Protein AF-A0A087TVY9-F1 (afdb_monomer_lite)

Sequence (92 aa):
MIFEFYDPQNKSCGQEYQILIHTWCEVLAKIFATSTKWKIICPSHILQTDNMSCGVLVCYYAYQRVQNESLNTPVNITEFRKLIYEHIISSN

Organism: Stegodyphus mimosarum (NCBI:txid407821)

Structure (mmCIF, N/CA/C/O backbone):
data_AF-A0A087TVY9-F1
#
_entry.id   AF-A0A087TVY9-F1
#
loop_
_atom_site.group_PDB
_atom_site.id
_atom_site.type_symbol
_atom_site.label_atom_id
_atom_site.label_alt_id
_ato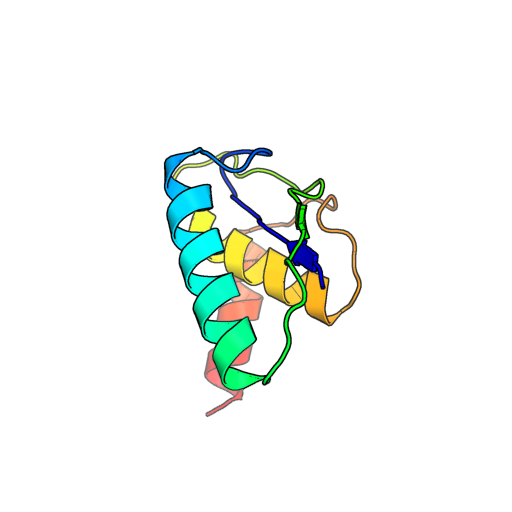m_site.label_comp_id
_atom_site.label_asym_id
_atom_site.label_entity_id
_atom_site.label_seq_id
_atom_site.pdbx_PDB_ins_code
_atom_site.Cartn_x
_atom_site.Cartn_y
_atom_site.Cartn_z
_atom_site.occupancy
_atom_site.B_iso_or_equiv
_atom_site.auth_seq_id
_atom_site.auth_comp_id
_atom_site.auth_asym_id
_atom_site.auth_atom_id
_atom_site.pdbx_PDB_model_num
ATOM 1 N N . MET A 1 1 ? -10.930 -2.110 15.995 1.00 82.50 1 MET A N 1
ATOM 2 C CA . MET A 1 1 ? -10.698 -1.668 14.602 1.00 82.50 1 MET A CA 1
ATOM 3 C C . MET A 1 1 ? -9.210 -1.760 14.299 1.00 82.50 1 MET A C 1
ATOM 5 O O . MET A 1 1 ? -8.413 -1.651 15.230 1.00 82.50 1 MET A O 1
ATOM 9 N N . ILE A 1 2 ? -8.849 -2.037 13.049 1.00 88.69 2 ILE A N 1
ATOM 10 C CA . ILE A 1 2 ? -7.458 -2.202 12.608 1.00 88.69 2 ILE A CA 1
ATOM 11 C C . ILE A 1 2 ? -7.112 -1.031 11.690 1.00 88.69 2 ILE A C 1
ATOM 13 O O . ILE A 1 2 ? -7.910 -0.686 10.825 1.00 88.69 2 ILE A O 1
ATOM 17 N N . PHE A 1 3 ? -5.940 -0.435 11.896 1.00 90.69 3 PHE A N 1
ATOM 18 C CA . PHE A 1 3 ? -5.334 0.511 10.966 1.00 90.69 3 PHE A CA 1
ATOM 19 C C . PHE A 1 3 ? -4.158 -0.194 10.288 1.00 90.69 3 PHE A C 1
ATOM 21 O O . PHE A 1 3 ? -3.166 -0.517 10.943 1.00 90.69 3 PHE A O 1
ATOM 28 N N . GLU A 1 4 ? -4.286 -0.483 8.999 1.00 93.12 4 GLU A N 1
ATOM 29 C CA . GLU A 1 4 ? -3.218 -1.095 8.210 1.00 93.12 4 GLU A CA 1
ATOM 30 C C . GLU A 1 4 ? -2.325 0.014 7.642 1.00 93.12 4 GLU A C 1
ATOM 32 O O . GLU A 1 4 ? -2.805 0.918 6.961 1.00 93.12 4 GLU A O 1
ATOM 37 N N . PHE A 1 5 ? -1.031 -0.038 7.952 1.00 94.00 5 PHE A N 1
ATOM 38 C CA . PHE A 1 5 ? -0.030 0.881 7.422 1.00 94.00 5 PHE A CA 1
ATOM 39 C C . PHE A 1 5 ? 0.830 0.172 6.375 1.00 94.00 5 PHE A C 1
ATOM 41 O O . PHE A 1 5 ? 1.388 -0.897 6.641 1.00 94.00 5 PHE A O 1
ATOM 48 N N . TYR A 1 6 ? 0.948 0.793 5.204 1.00 94.94 6 TYR A N 1
ATOM 49 C CA . TYR A 1 6 ? 1.738 0.307 4.079 1.00 94.94 6 TYR A CA 1
ATOM 50 C C . TYR A 1 6 ? 2.706 1.401 3.635 1.00 94.94 6 TYR A C 1
ATOM 52 O O . TYR A 1 6 ? 2.270 2.497 3.284 1.00 94.94 6 TYR A O 1
ATOM 60 N N . ASP A 1 7 ? 4.001 1.094 3.630 1.00 94.69 7 ASP A N 1
ATOM 61 C CA . ASP A 1 7 ? 5.054 1.992 3.159 1.00 94.69 7 ASP A CA 1
ATOM 62 C C . ASP A 1 7 ? 5.853 1.271 2.066 1.00 94.69 7 ASP A C 1
ATOM 64 O O . ASP A 1 7 ? 6.525 0.283 2.353 1.00 94.69 7 ASP A O 1
ATOM 68 N N . PRO A 1 8 ? 5.845 1.762 0.814 1.00 95.69 8 PRO A N 1
ATOM 69 C CA . PRO A 1 8 ? 6.647 1.178 -0.253 1.00 95.69 8 PRO A CA 1
ATOM 70 C C . PRO A 1 8 ? 8.129 0.989 0.092 1.00 95.69 8 PRO A C 1
ATOM 72 O O . PRO A 1 8 ? 8.771 0.142 -0.518 1.00 95.69 8 PRO A O 1
ATOM 75 N N . GLN A 1 9 ? 8.689 1.743 1.037 1.00 94.44 9 GLN A N 1
ATOM 76 C CA . GLN A 1 9 ? 10.106 1.680 1.397 1.00 94.44 9 GLN A CA 1
ATOM 77 C C . GLN A 1 9 ? 10.402 0.786 2.600 1.00 94.44 9 GLN A C 1
ATOM 79 O O . GLN A 1 9 ? 11.515 0.272 2.704 1.00 94.44 9 GLN A O 1
ATOM 84 N N . ASN A 1 10 ? 9.435 0.568 3.495 1.00 93.31 10 ASN A N 1
ATOM 85 C CA . ASN A 1 10 ? 9.670 -0.110 4.766 1.00 93.31 10 ASN A CA 1
ATOM 86 C C . ASN A 1 10 ? 8.512 -1.030 5.156 1.00 93.31 10 ASN A C 1
ATOM 88 O O . ASN A 1 10 ? 7.339 -0.700 5.040 1.00 93.31 10 ASN A O 1
ATOM 92 N N . LYS A 1 11 ? 8.840 -2.175 5.764 1.00 91.75 11 LYS A N 1
ATOM 93 C CA . LYS A 1 11 ? 7.831 -3.094 6.331 1.00 91.75 11 LYS A CA 1
ATOM 94 C C . LYS A 1 11 ? 7.370 -2.706 7.741 1.00 91.75 11 LYS A C 1
ATOM 96 O O . LYS A 1 11 ? 6.610 -3.442 8.364 1.00 91.75 11 LYS A O 1
ATOM 101 N N . SER A 1 12 ? 7.852 -1.583 8.261 1.00 90.12 12 SER A N 1
ATOM 102 C CA . SER A 1 12 ? 7.594 -1.108 9.618 1.00 90.12 12 SER A CA 1
ATOM 103 C C . SER A 1 12 ? 7.099 0.331 9.607 1.00 90.12 12 SER A C 1
ATOM 105 O O . SER A 1 12 ? 7.590 1.151 8.840 1.00 90.12 12 SER A O 1
ATOM 107 N N . CYS A 1 13 ? 6.189 0.651 10.522 1.00 87.00 13 CYS A N 1
ATOM 108 C CA . CYS A 1 13 ? 5.732 2.014 10.757 1.00 87.00 13 CYS A CA 1
ATOM 109 C C . CYS A 1 13 ? 6.731 2.757 11.657 1.00 87.00 13 CYS A C 1
ATOM 111 O O . CYS A 1 13 ? 6.841 2.446 12.849 1.00 87.00 13 CYS A O 1
ATOM 113 N N . GLY A 1 14 ? 7.459 3.718 11.080 1.00 85.88 14 GLY A N 1
ATOM 114 C CA . GLY A 1 14 ? 8.343 4.637 11.811 1.00 85.88 14 GLY A CA 1
ATOM 115 C C . GLY A 1 14 ? 7.603 5.425 12.899 1.00 85.88 14 GLY A C 1
ATOM 116 O O . GLY A 1 14 ? 6.389 5.628 12.815 1.00 85.88 14 GLY A O 1
ATOM 117 N N . GLN A 1 15 ? 8.317 5.853 13.944 1.00 84.69 15 GLN A N 1
ATOM 118 C CA . GLN A 1 15 ? 7.722 6.556 15.094 1.00 84.69 15 GLN A CA 1
ATOM 119 C C . GLN A 1 15 ? 6.989 7.839 14.681 1.00 84.69 15 GLN A C 1
ATOM 121 O O . GLN A 1 15 ? 5.919 8.143 15.207 1.00 84.69 15 GLN A O 1
ATOM 126 N N . GLU A 1 16 ? 7.537 8.561 13.711 1.00 85.06 16 GLU A N 1
ATOM 127 C CA . GLU A 1 16 ? 6.967 9.774 13.138 1.00 85.06 16 GLU A CA 1
ATOM 128 C C . GLU A 1 16 ? 5.579 9.530 12.525 1.00 85.06 16 GLU A C 1
ATOM 130 O O . GLU A 1 16 ? 4.663 10.333 12.717 1.00 85.06 16 GLU A O 1
ATOM 135 N N . TYR A 1 17 ? 5.379 8.382 11.872 1.00 87.75 17 TYR A N 1
ATOM 136 C CA . TYR A 1 17 ? 4.089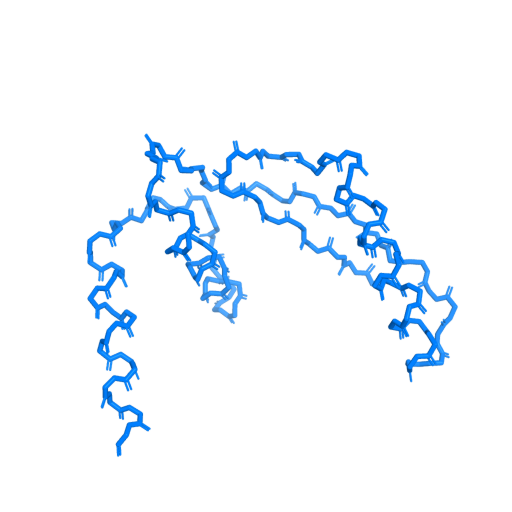 8.002 11.299 1.00 87.75 17 TYR A CA 1
ATOM 137 C C . TYR A 1 17 ? 3.106 7.541 12.375 1.00 87.75 17 TYR A C 1
ATOM 139 O O . TYR A 1 17 ? 1.912 7.817 12.269 1.00 87.75 17 TYR A O 1
ATOM 147 N N . GLN A 1 18 ? 3.585 6.886 13.438 1.00 86.38 18 GLN A N 1
ATOM 148 C CA . GLN A 1 18 ? 2.725 6.434 14.536 1.00 86.38 18 GLN A CA 1
ATOM 149 C C . GLN A 1 18 ? 1.998 7.604 15.202 1.00 86.38 18 GLN A C 1
ATOM 151 O O . GLN A 1 18 ? 0.804 7.487 15.473 1.00 86.38 18 GLN A O 1
ATOM 156 N N . ILE A 1 19 ? 2.673 8.741 15.407 1.00 88.94 19 ILE A N 1
ATOM 157 C CA . ILE A 1 19 ? 2.050 9.948 15.976 1.00 88.94 19 ILE A CA 1
ATOM 158 C C . ILE A 1 19 ? 0.873 10.401 15.103 1.00 88.94 19 ILE A C 1
ATOM 160 O O . ILE A 1 19 ? -0.240 10.561 15.605 1.00 88.94 19 ILE A O 1
ATOM 164 N N . LEU A 1 20 ? 1.094 10.538 13.791 1.00 90.88 20 LEU A N 1
ATOM 165 C CA . LEU A 1 20 ? 0.054 10.952 12.847 1.00 90.88 20 LEU A CA 1
ATOM 166 C C . LEU A 1 20 ? -1.127 9.968 12.826 1.00 90.88 20 LEU A C 1
ATOM 168 O O . LEU A 1 20 ? -2.286 10.388 12.881 1.00 90.88 20 LEU A O 1
ATOM 172 N N . ILE A 1 21 ? -0.845 8.663 12.785 1.00 91.06 21 ILE A N 1
ATOM 173 C CA . ILE A 1 21 ? -1.876 7.618 12.773 1.00 91.06 21 ILE A CA 1
ATOM 174 C C . ILE A 1 21 ? -2.682 7.642 14.076 1.00 91.06 21 ILE A C 1
ATOM 176 O O . ILE A 1 21 ? -3.906 7.511 14.035 1.00 91.06 21 ILE A O 1
ATOM 180 N N . HIS A 1 22 ? -2.037 7.851 15.227 1.00 89.56 22 HIS A N 1
ATOM 181 C CA . HIS A 1 22 ? -2.735 7.994 16.503 1.00 89.56 22 HIS A CA 1
ATOM 182 C C . HIS A 1 22 ? -3.685 9.195 16.493 1.00 89.56 22 HIS A C 1
ATOM 184 O O . HIS A 1 22 ? -4.851 9.031 16.856 1.00 89.56 22 HIS A O 1
ATOM 190 N N . THR A 1 23 ? -3.245 10.352 15.991 1.00 90.75 23 THR A N 1
ATOM 191 C CA . THR A 1 23 ? -4.119 11.526 15.831 1.00 90.75 23 THR A CA 1
ATOM 192 C C . THR A 1 23 ? -5.316 11.224 14.926 1.00 90.75 23 THR A C 1
ATOM 194 O O . THR A 1 23 ? -6.449 11.566 15.265 1.00 90.75 23 THR A O 1
ATOM 197 N N . TRP A 1 24 ? -5.108 10.530 13.804 1.00 90.94 24 TRP A N 1
ATOM 198 C CA . TRP A 1 24 ? -6.210 10.106 12.933 1.00 90.94 24 TRP A CA 1
ATOM 199 C C . TRP A 1 24 ? -7.183 9.170 13.652 1.00 90.94 24 TRP A C 1
ATOM 201 O O . TRP A 1 24 ? -8.395 9.365 13.576 1.00 90.94 24 TRP A O 1
ATOM 211 N N . CYS A 1 25 ? -6.674 8.193 14.401 1.00 89.81 25 CYS A N 1
ATOM 212 C CA . CYS A 1 25 ? -7.504 7.261 15.161 1.00 89.81 25 CYS A CA 1
ATOM 213 C C . CYS A 1 25 ? -8.348 7.975 16.229 1.00 89.81 25 CYS A C 1
ATOM 215 O O . CYS A 1 25 ? -9.508 7.611 16.424 1.00 89.81 25 CYS A O 1
ATOM 217 N N . GLU A 1 26 ? -7.808 9.001 16.891 1.00 89.50 26 GLU A N 1
ATOM 218 C CA . GLU A 1 26 ? -8.549 9.831 17.851 1.00 89.50 26 GLU A CA 1
ATOM 219 C C . GLU A 1 26 ? -9.661 10.648 17.185 1.00 89.50 26 GLU A C 1
ATOM 221 O O . GLU A 1 26 ? -10.774 10.727 17.711 1.00 89.50 26 GLU A O 1
ATOM 226 N N . VAL A 1 27 ? -9.387 11.238 16.018 1.00 91.50 27 VAL A N 1
ATOM 227 C CA . VAL A 1 27 ? -10.398 11.968 15.239 1.00 91.50 27 VAL A CA 1
ATOM 228 C C . VAL A 1 27 ? -11.518 11.025 14.798 1.00 91.50 27 VAL A C 1
ATOM 230 O O . VAL A 1 27 ? -12.692 11.326 15.015 1.00 91.50 27 VAL A O 1
ATOM 233 N N . LEU A 1 28 ? -11.177 9.854 14.256 1.00 89.69 28 LEU A N 1
ATOM 234 C CA . LEU A 1 28 ? -12.158 8.848 13.840 1.00 89.69 28 LEU A CA 1
ATOM 235 C C . LEU A 1 28 ? -12.977 8.333 15.030 1.00 89.69 28 LEU A C 1
ATOM 237 O O . LEU A 1 28 ? -14.191 8.183 14.918 1.00 89.69 28 LEU A O 1
ATOM 241 N N . ALA A 1 29 ? -12.348 8.113 16.188 1.00 89.44 29 ALA A N 1
ATOM 242 C CA . ALA A 1 29 ? -13.046 7.709 17.407 1.00 89.44 29 ALA A CA 1
ATOM 243 C C . ALA A 1 29 ? -14.122 8.728 17.822 1.00 89.44 29 ALA A C 1
ATOM 245 O O . ALA A 1 29 ? -15.233 8.327 18.174 1.00 89.44 29 ALA A O 1
ATOM 246 N N . LYS A 1 30 ? -13.830 10.033 17.707 1.00 90.25 30 LYS A N 1
ATOM 247 C CA . LYS A 1 30 ? -14.804 11.109 17.958 1.00 90.25 30 LYS A CA 1
ATOM 248 C C . LYS A 1 30 ? -15.937 11.115 16.931 1.00 90.25 30 LYS A C 1
ATOM 250 O O . LYS A 1 30 ? -17.095 11.175 17.329 1.00 90.25 30 LYS A O 1
ATOM 255 N N . ILE A 1 31 ? -15.617 11.023 15.637 1.00 91.25 31 ILE A N 1
ATOM 256 C CA . ILE A 1 31 ? -16.610 11.045 14.544 1.00 91.25 31 ILE A CA 1
ATOM 257 C C . ILE A 1 31 ? -17.588 9.874 14.662 1.00 91.25 31 ILE A C 1
ATOM 259 O O . ILE A 1 31 ? -18.794 10.052 14.520 1.00 91.25 31 ILE A O 1
ATOM 263 N N . PHE A 1 32 ? -17.075 8.681 14.955 1.00 90.12 32 PHE A N 1
ATOM 264 C CA . PHE A 1 32 ? -17.886 7.469 15.052 1.00 90.12 32 PHE A CA 1
ATOM 265 C C . PHE A 1 32 ? -18.470 7.230 16.454 1.00 90.12 32 PHE A C 1
ATOM 267 O O . PHE A 1 32 ? -19.085 6.189 16.674 1.00 90.12 32 PHE A O 1
ATOM 274 N N . ALA A 1 33 ? -18.277 8.154 17.405 1.00 89.19 33 ALA A N 1
ATOM 275 C CA . ALA A 1 33 ? -18.707 8.019 18.800 1.00 89.19 33 ALA A CA 1
ATOM 276 C C . ALA A 1 33 ? -18.277 6.683 19.452 1.00 89.19 33 ALA A C 1
ATOM 278 O O . ALA A 1 33 ? -19.034 6.061 20.199 1.00 89.19 33 ALA A O 1
ATOM 279 N N . THR A 1 34 ? -17.048 6.228 19.175 1.00 84.88 34 THR A N 1
ATOM 280 C CA . THR A 1 34 ? -16.497 4.973 19.721 1.00 84.88 34 THR A CA 1
ATOM 281 C C . THR A 1 34 ? -15.342 5.257 20.672 1.00 84.88 34 THR A C 1
ATOM 283 O O . THR A 1 34 ? -14.527 6.140 20.425 1.00 84.88 34 THR A O 1
ATOM 286 N N . SER A 1 35 ? -15.191 4.430 21.705 1.00 76.94 35 SER A N 1
ATOM 287 C CA . SER A 1 35 ? -14.008 4.407 22.579 1.00 76.94 35 SER A CA 1
ATOM 288 C C . SER A 1 35 ? -12.940 3.398 22.126 1.00 76.94 35 SER A C 1
ATOM 290 O O . SER A 1 35 ? -11.977 3.132 22.850 1.00 76.94 35 SER A O 1
ATOM 292 N N . THR A 1 36 ? -13.105 2.795 20.942 1.00 75.44 36 THR A N 1
ATOM 293 C CA . THR A 1 36 ? -12.252 1.689 20.497 1.00 75.44 36 THR A CA 1
ATOM 294 C C . THR A 1 36 ? -10.868 2.199 20.126 1.00 75.44 36 THR A C 1
ATOM 296 O O . THR A 1 36 ? -10.706 2.965 19.176 1.00 75.44 36 THR A O 1
ATOM 299 N N . LYS A 1 37 ? -9.843 1.698 20.821 1.00 79.69 37 LYS A N 1
ATOM 300 C CA . LYS A 1 37 ? -8.451 1.891 20.412 1.00 79.69 37 LYS A CA 1
ATOM 301 C C . LYS A 1 37 ? -8.202 1.118 19.119 1.00 79.69 37 LYS A C 1
ATOM 303 O O . LYS A 1 37 ? -8.450 -0.088 19.039 1.00 79.69 37 LYS A O 1
ATOM 308 N N . TRP A 1 38 ? -7.738 1.819 18.097 1.00 85.19 38 TRP A N 1
ATOM 309 C CA . TRP A 1 38 ? -7.343 1.202 16.841 1.00 85.19 38 TRP A CA 1
ATOM 310 C C . TRP A 1 38 ? -6.006 0.491 17.028 1.00 85.19 38 TRP A C 1
ATOM 312 O O . TRP A 1 38 ? -5.079 1.037 17.626 1.00 85.19 38 TRP A O 1
ATOM 322 N N . LYS A 1 39 ? -5.908 -0.741 16.527 1.00 87.81 39 LYS A N 1
ATOM 323 C CA . LYS A 1 39 ? -4.642 -1.471 16.480 1.00 87.81 39 LYS A CA 1
ATOM 324 C C . LYS A 1 39 ? -3.945 -1.132 15.169 1.00 87.81 39 LYS A C 1
ATOM 326 O O . LYS A 1 39 ? -4.455 -1.489 14.110 1.00 87.81 39 LYS A O 1
ATOM 331 N N . ILE A 1 40 ? -2.794 -0.477 15.251 1.00 89.31 40 ILE A N 1
ATOM 332 C CA . ILE A 1 40 ? -1.940 -0.217 14.090 1.00 89.31 40 ILE A CA 1
ATOM 333 C C . ILE A 1 40 ? -1.170 -1.500 13.777 1.00 89.31 40 ILE A C 1
ATOM 335 O O . ILE A 1 40 ? -0.549 -2.085 14.668 1.00 89.31 40 ILE A O 1
ATOM 339 N N . ILE A 1 41 ? -1.232 -1.958 12.531 1.00 92.31 41 ILE A N 1
ATOM 340 C CA . ILE A 1 41 ? -0.458 -3.102 12.044 1.00 92.31 41 ILE A CA 1
ATOM 341 C C . ILE A 1 41 ? 0.271 -2.727 10.756 1.00 92.31 41 ILE A C 1
ATOM 343 O O . ILE A 1 41 ? -0.183 -1.861 10.015 1.00 92.31 41 ILE A O 1
ATOM 347 N N . CYS A 1 42 ? 1.388 -3.400 10.489 1.00 93.69 42 CYS A N 1
ATOM 348 C CA . CYS A 1 42 ? 2.166 -3.258 9.256 1.00 93.69 42 CYS A CA 1
ATOM 349 C C . CYS A 1 42 ? 2.168 -4.617 8.543 1.00 93.69 42 CYS A C 1
ATOM 351 O O . CYS A 1 42 ? 3.027 -5.453 8.836 1.00 93.69 42 CYS A O 1
ATOM 353 N N . PRO A 1 43 ? 1.161 -4.921 7.707 1.00 93.75 43 PRO A N 1
ATOM 354 C CA . PRO A 1 43 ? 1.081 -6.220 7.048 1.00 93.75 43 PRO A CA 1
ATOM 355 C C . PRO A 1 43 ? 2.222 -6.408 6.041 1.00 93.75 43 PRO A C 1
ATOM 357 O O . PRO A 1 43 ? 2.791 -5.439 5.542 1.00 93.75 43 PRO A O 1
ATOM 360 N N . SER A 1 44 ? 2.542 -7.658 5.695 1.00 94.69 44 SER A N 1
ATOM 361 C CA . SER A 1 44 ? 3.551 -7.930 4.663 1.00 94.69 44 SER A CA 1
ATOM 362 C C . SER A 1 44 ? 3.066 -7.485 3.286 1.00 94.69 44 SER A C 1
ATOM 364 O O . SER A 1 44 ? 1.953 -7.823 2.876 1.00 94.69 44 SER A O 1
ATOM 366 N N . HIS A 1 45 ? 3.936 -6.784 2.569 1.00 96.50 45 HIS A N 1
ATOM 367 C CA . HIS A 1 45 ? 3.718 -6.295 1.217 1.00 96.50 45 HIS A CA 1
ATOM 368 C C . HIS A 1 45 ? 5.047 -6.249 0.446 1.00 96.50 45 HIS A C 1
ATOM 370 O O . HIS A 1 45 ? 6.132 -6.349 1.041 1.00 96.50 45 HIS A O 1
ATOM 376 N N . ILE A 1 46 ? 4.960 -6.141 -0.882 1.00 96.62 46 ILE A N 1
ATOM 377 C CA . ILE A 1 46 ? 6.119 -5.866 -1.737 1.00 96.62 46 ILE A CA 1
ATOM 378 C C . ILE A 1 46 ? 6.720 -4.500 -1.393 1.00 96.62 46 ILE A C 1
ATOM 380 O O . ILE A 1 46 ? 6.011 -3.603 -0.958 1.00 96.62 46 ILE A O 1
ATOM 384 N N . LEU A 1 47 ? 8.028 -4.348 -1.583 1.00 96.75 47 LEU A N 1
ATOM 385 C CA . LEU A 1 47 ? 8.718 -3.071 -1.420 1.00 96.75 47 LEU A CA 1
ATOM 386 C C . LEU A 1 47 ? 9.094 -2.513 -2.789 1.00 96.75 47 LEU A C 1
ATOM 388 O O . LEU A 1 47 ? 9.295 -3.263 -3.746 1.00 96.75 47 LEU A O 1
ATOM 392 N N . GLN A 1 48 ? 9.220 -1.196 -2.866 1.00 95.38 48 GLN A N 1
ATOM 393 C CA . GLN A 1 48 ? 9.790 -0.528 -4.018 1.00 95.38 48 GLN A CA 1
ATOM 394 C C . GLN A 1 48 ? 11.275 -0.861 -4.140 1.00 95.38 48 GLN A C 1
ATOM 396 O O . GLN A 1 48 ? 12.002 -0.936 -3.151 1.00 95.38 48 GLN A O 1
ATOM 401 N N . THR A 1 49 ? 11.729 -1.027 -5.375 1.00 94.69 49 THR A N 1
ATOM 402 C CA . THR A 1 49 ? 13.139 -1.280 -5.703 1.00 94.69 49 THR A CA 1
ATOM 403 C C . THR A 1 49 ? 13.792 -0.093 -6.411 1.00 94.69 49 THR A C 1
ATOM 405 O O . THR A 1 49 ? 14.953 -0.171 -6.797 1.00 94.69 49 THR A O 1
ATOM 408 N N . ASP A 1 50 ? 13.042 0.990 -6.618 1.00 93.50 50 ASP A N 1
ATOM 409 C CA . ASP A 1 50 ? 13.479 2.213 -7.284 1.00 93.50 50 ASP A CA 1
ATOM 410 C C . ASP A 1 50 ? 13.031 3.459 -6.493 1.00 93.50 50 ASP A C 1
ATOM 412 O O . ASP A 1 50 ? 12.356 3.353 -5.468 1.00 93.50 50 ASP A O 1
ATOM 416 N N . ASN A 1 51 ? 13.402 4.647 -6.981 1.00 93.56 51 ASN A N 1
ATOM 417 C CA . ASN A 1 51 ? 13.120 5.928 -6.321 1.00 93.56 51 ASN A CA 1
ATOM 418 C C . ASN A 1 51 ? 11.881 6.664 -6.872 1.00 93.56 51 ASN A C 1
ATOM 42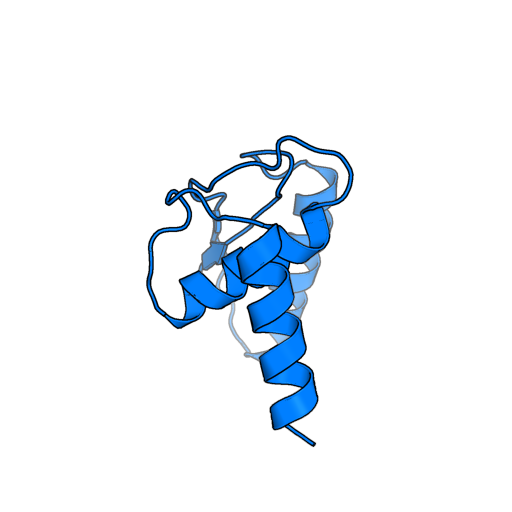0 O O . ASN A 1 51 ? 11.636 7.806 -6.491 1.00 93.56 51 ASN A O 1
ATOM 424 N N . MET A 1 52 ? 11.130 6.069 -7.804 1.00 94.94 52 MET A N 1
ATOM 425 C CA . MET A 1 52 ? 10.075 6.753 -8.575 1.00 94.94 52 MET A CA 1
ATOM 426 C C . MET A 1 52 ? 8.715 6.043 -8.535 1.00 94.94 52 MET A C 1
ATOM 428 O O . MET A 1 52 ? 7.726 6.562 -9.059 1.00 94.94 52 MET A O 1
ATOM 432 N N . SER A 1 53 ? 8.647 4.849 -7.953 1.00 96.56 53 SER A N 1
ATOM 433 C CA . SER A 1 53 ? 7.464 3.990 -8.007 1.00 96.56 53 SER A CA 1
ATOM 434 C C . SER A 1 53 ? 6.619 4.008 -6.733 1.00 96.56 53 SER A C 1
ATOM 436 O O . SER A 1 53 ? 5.578 3.355 -6.713 1.00 96.56 53 SER A O 1
ATOM 438 N N . CYS A 1 54 ? 6.984 4.791 -5.708 1.00 95.38 54 CYS A N 1
ATOM 439 C CA . CYS A 1 54 ? 6.235 4.878 -4.446 1.00 95.38 54 CYS A CA 1
ATOM 440 C C . CYS A 1 54 ? 4.747 5.185 -4.663 1.00 95.38 54 CYS A C 1
ATOM 442 O O . CYS A 1 54 ? 3.894 4.463 -4.157 1.00 95.38 54 CYS A O 1
ATOM 444 N N . GLY A 1 55 ? 4.426 6.205 -5.467 1.00 96.19 55 GLY A N 1
ATOM 445 C CA . GLY A 1 55 ? 3.041 6.593 -5.745 1.00 96.19 55 GLY A CA 1
ATOM 446 C C . GLY A 1 55 ? 2.252 5.498 -6.467 1.00 96.19 55 GLY A C 1
ATOM 447 O O . GLY A 1 55 ? 1.105 5.233 -6.122 1.00 96.19 55 GLY A O 1
ATOM 448 N N . VAL A 1 56 ? 2.890 4.799 -7.412 1.00 97.25 56 VAL A N 1
ATOM 449 C CA . VAL A 1 56 ? 2.270 3.675 -8.135 1.00 97.25 56 VAL A CA 1
ATOM 450 C C . VAL A 1 56 ? 1.984 2.518 -7.183 1.00 97.25 56 VAL A C 1
ATOM 452 O O . VAL A 1 56 ? 0.913 1.919 -7.244 1.00 97.25 56 VAL A O 1
ATOM 455 N N . LEU A 1 57 ? 2.920 2.222 -6.280 1.00 97.81 57 LEU A N 1
ATOM 456 C CA . LEU A 1 57 ? 2.771 1.156 -5.297 1.00 97.81 57 LEU A CA 1
ATOM 457 C C . LEU A 1 57 ? 1.703 1.470 -4.249 1.00 97.81 57 LEU A C 1
ATOM 459 O O . LEU A 1 57 ? 0.940 0.577 -3.903 1.00 97.81 57 LEU A O 1
ATOM 463 N N . VAL A 1 58 ? 1.564 2.725 -3.811 1.00 97.06 58 VAL A N 1
ATOM 464 C CA . VAL A 1 58 ? 0.444 3.136 -2.944 1.00 97.06 58 VAL A CA 1
ATOM 465 C C . VAL A 1 58 ? -0.902 2.871 -3.629 1.00 97.06 58 VAL A C 1
ATOM 467 O O . VAL A 1 58 ? -1.795 2.284 -3.014 1.00 97.06 58 VAL A O 1
ATOM 470 N N . CYS A 1 59 ? -1.041 3.226 -4.913 1.00 97.31 59 CYS A N 1
ATOM 471 C CA . CYS A 1 59 ? -2.240 2.899 -5.691 1.00 97.31 59 CYS A CA 1
ATOM 472 C C . CYS A 1 59 ? -2.450 1.383 -5.815 1.00 97.31 59 CYS A C 1
ATOM 474 O O . CYS A 1 59 ? -3.572 0.909 -5.652 1.00 97.31 59 CYS A O 1
ATOM 476 N N . TYR A 1 60 ? -1.383 0.620 -6.062 1.00 97.75 60 TYR A N 1
ATOM 477 C CA . TYR A 1 60 ? -1.438 -0.840 -6.138 1.00 97.75 60 TYR A CA 1
ATOM 478 C C . TYR A 1 60 ? -1.906 -1.467 -4.821 1.00 97.75 60 TYR A C 1
ATOM 480 O O . TYR A 1 60 ? -2.761 -2.351 -4.839 1.00 97.75 60 TYR A O 1
ATOM 488 N N . TYR A 1 61 ? -1.418 -0.982 -3.676 1.00 97.62 61 TYR A N 1
ATOM 489 C CA . TYR A 1 61 ? -1.837 -1.500 -2.375 1.00 97.62 61 TYR A CA 1
ATOM 490 C C . TYR A 1 61 ? -3.320 -1.266 -2.121 1.00 97.62 61 TYR A C 1
ATOM 492 O O . TYR A 1 61 ? -4.025 -2.185 -1.707 1.00 97.62 61 TYR A O 1
ATOM 500 N N . ALA A 1 62 ? -3.807 -0.060 -2.418 1.00 96.38 62 ALA A N 1
ATOM 501 C CA . ALA A 1 62 ? -5.225 0.251 -2.311 1.00 96.38 62 ALA A CA 1
ATOM 502 C C . ALA A 1 62 ? -6.066 -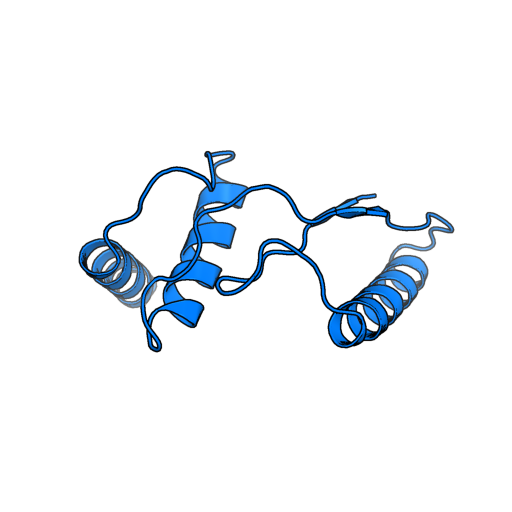0.630 -3.251 1.00 96.38 62 ALA A C 1
ATOM 504 O O . ALA A 1 62 ? -7.057 -1.215 -2.812 1.00 96.38 62 ALA A O 1
ATOM 505 N N . TYR A 1 63 ? -5.639 -0.778 -4.510 1.00 96.00 63 TYR A N 1
ATOM 506 C CA . TYR A 1 63 ? -6.318 -1.601 -5.511 1.00 96.00 63 TYR A CA 1
ATOM 507 C C . TYR A 1 63 ? -6.456 -3.057 -5.048 1.00 96.00 63 TYR A C 1
ATOM 509 O O . TYR A 1 63 ? -7.571 -3.565 -4.938 1.00 96.00 63 TYR A O 1
ATOM 517 N N . GLN A 1 64 ? -5.347 -3.698 -4.670 1.00 96.31 64 GLN A N 1
ATOM 518 C CA . GLN A 1 64 ? -5.370 -5.080 -4.189 1.00 96.31 64 GLN A CA 1
ATOM 519 C C . GLN A 1 64 ? -6.167 -5.234 -2.898 1.00 96.31 64 GLN A C 1
ATOM 521 O O . GLN A 1 64 ? -6.869 -6.231 -2.723 1.00 96.31 64 GLN A O 1
ATOM 526 N N . ARG A 1 65 ? -6.124 -4.243 -1.997 1.00 94.94 65 ARG A N 1
ATOM 527 C CA . ARG A 1 65 ? -6.869 -4.328 -0.740 1.00 94.94 65 ARG A CA 1
ATOM 528 C C . ARG A 1 65 ? -8.378 -4.322 -0.957 1.00 94.94 65 ARG A C 1
ATOM 530 O O . ARG A 1 65 ? -9.069 -5.083 -0.282 1.00 94.94 65 ARG A O 1
ATOM 537 N N . VAL A 1 66 ? -8.866 -3.515 -1.898 1.00 94.81 66 VAL A N 1
ATOM 538 C CA . VAL A 1 66 ? -10.287 -3.476 -2.284 1.00 94.81 66 VAL A CA 1
ATOM 539 C C . VAL A 1 66 ? -10.724 -4.795 -2.925 1.00 94.81 66 VAL A C 1
ATOM 541 O O . VAL A 1 66 ? -11.828 -5.261 -2.652 1.00 94.81 66 VAL A O 1
ATOM 544 N N . GLN A 1 67 ? -9.847 -5.434 -3.704 1.00 95.12 67 GLN A N 1
ATOM 545 C CA . GLN A 1 67 ? -10.109 -6.739 -4.327 1.00 95.12 67 GLN A CA 1
ATOM 546 C C . GLN A 1 67 ? -9.897 -7.939 -3.380 1.00 95.12 67 GLN A C 1
ATOM 548 O O . GLN A 1 67 ? -10.162 -9.076 -3.757 1.00 95.12 67 GLN A O 1
ATOM 553 N N . ASN A 1 68 ? -9.448 -7.711 -2.139 1.00 94.94 68 ASN A N 1
ATOM 554 C CA . ASN A 1 68 ? -9.006 -8.755 -1.203 1.00 94.94 68 ASN A CA 1
ATOM 555 C C . ASN A 1 68 ? -7.891 -9.663 -1.763 1.00 94.94 68 ASN A C 1
ATOM 557 O O . ASN A 1 68 ? -7.826 -10.853 -1.448 1.00 94.94 68 ASN A O 1
ATOM 561 N N . GLU A 1 69 ? -6.989 -9.094 -2.560 1.00 95.81 69 GLU A N 1
ATOM 562 C CA . GLU A 1 69 ? -5.837 -9.788 -3.132 1.00 95.81 69 GLU A CA 1
ATOM 563 C C . GLU A 1 69 ? -4.556 -9.632 -2.295 1.00 95.81 69 GLU A C 1
ATOM 565 O O . GLU A 1 69 ? -4.433 -8.784 -1.406 1.00 95.81 69 GLU A O 1
ATOM 570 N N . SER A 1 70 ? -3.564 -10.481 -2.585 1.00 95.62 70 SER A N 1
ATOM 571 C CA . SER A 1 70 ? -2.264 -10.457 -1.912 1.00 95.62 70 SER A CA 1
ATOM 572 C C . SER A 1 70 ? -1.433 -9.241 -2.318 1.00 95.62 70 SER A C 1
ATOM 574 O O . SER A 1 70 ? -1.156 -9.009 -3.493 1.00 95.62 70 SER A O 1
ATOM 576 N N . LEU A 1 71 ? -0.901 -8.546 -1.314 1.00 96.12 71 LEU A N 1
ATOM 577 C CA . LEU A 1 71 ? 0.064 -7.456 -1.482 1.00 96.12 71 LEU A CA 1
ATOM 578 C C . LEU A 1 71 ? 1.509 -7.933 -1.667 1.00 96.12 71 LEU A C 1
ATOM 580 O O . LEU A 1 71 ? 2.411 -7.109 -1.789 1.00 96.12 71 LEU A O 1
ATOM 584 N N . ASN A 1 72 ? 1.751 -9.247 -1.657 1.00 96.19 72 ASN A N 1
ATOM 585 C CA . ASN A 1 72 ? 3.085 -9.841 -1.814 1.00 96.19 72 ASN A CA 1
ATOM 586 C C . ASN A 1 72 ? 3.349 -10.328 -3.246 1.00 96.19 72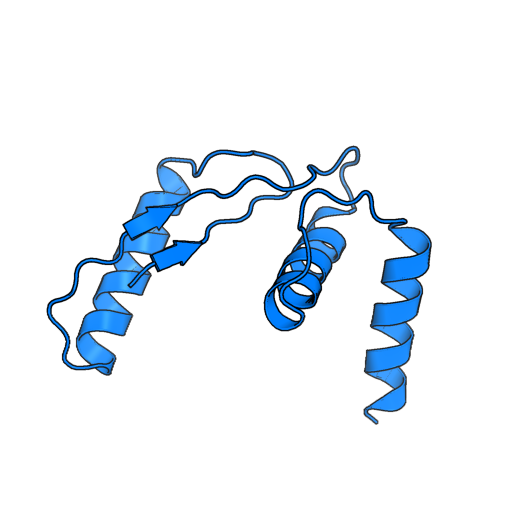 ASN A C 1
ATOM 588 O O . ASN A 1 72 ? 4.451 -10.785 -3.546 1.00 96.19 72 ASN A O 1
ATOM 592 N N . THR A 1 73 ? 2.353 -10.232 -4.128 1.00 92.69 73 THR A N 1
ATOM 593 C CA . THR A 1 73 ? 2.502 -10.564 -5.544 1.00 92.69 73 THR A CA 1
ATOM 594 C C . THR A 1 73 ? 3.314 -9.468 -6.240 1.00 92.69 73 THR A C 1
ATOM 596 O O . THR A 1 73 ? 2.936 -8.297 -6.131 1.00 92.69 73 THR A O 1
ATOM 599 N N . PRO A 1 74 ? 4.411 -9.806 -6.949 1.00 91.50 74 PRO A N 1
ATOM 600 C CA . PRO A 1 74 ? 5.157 -8.840 -7.747 1.00 91.50 74 PRO A CA 1
ATOM 601 C C . PRO A 1 74 ? 4.257 -8.164 -8.780 1.00 91.50 74 PRO A C 1
ATOM 603 O O . PRO A 1 74 ? 3.478 -8.826 -9.463 1.00 91.50 74 PRO A O 1
ATOM 606 N N . VAL A 1 75 ? 4.398 -6.849 -8.919 1.00 94.62 75 VAL A N 1
ATOM 607 C CA . VAL A 1 75 ? 3.648 -6.052 -9.892 1.00 94.62 75 VAL A CA 1
ATOM 608 C C . VAL A 1 75 ? 4.585 -5.543 -10.979 1.00 94.62 75 VAL A C 1
ATOM 610 O O . VAL A 1 75 ? 5.686 -5.064 -10.704 1.00 94.62 75 VAL A O 1
ATOM 613 N N . ASN A 1 76 ? 4.141 -5.611 -12.233 1.00 96.25 76 ASN A N 1
ATOM 614 C CA . ASN A 1 76 ? 4.798 -4.879 -13.305 1.00 96.25 76 ASN A CA 1
ATOM 615 C C . ASN A 1 76 ? 4.363 -3.410 -13.230 1.00 96.25 76 ASN A C 1
ATOM 617 O O . ASN A 1 76 ? 3.261 -3.056 -13.645 1.00 96.25 76 ASN A O 1
ATOM 621 N N . ILE A 1 77 ? 5.242 -2.559 -12.701 1.00 96.25 77 ILE A N 1
ATOM 622 C CA . ILE A 1 77 ? 4.983 -1.127 -12.496 1.00 96.25 77 ILE A CA 1
ATOM 623 C C . ILE A 1 77 ? 4.559 -0.419 -13.790 1.00 96.25 77 ILE A C 1
ATOM 625 O O . ILE A 1 77 ? 3.699 0.460 -13.754 1.00 96.25 77 ILE A O 1
ATOM 629 N N . THR A 1 78 ? 5.135 -0.792 -14.935 1.00 96.69 78 THR A N 1
ATOM 630 C CA . THR A 1 78 ? 4.828 -0.150 -16.221 1.00 96.69 78 THR A CA 1
ATOM 631 C C . THR A 1 78 ? 3.415 -0.482 -16.680 1.00 96.69 78 THR A C 1
ATOM 633 O O . THR A 1 78 ? 2.671 0.421 -17.056 1.00 96.69 78 THR A O 1
ATOM 636 N N . GLU A 1 79 ? 3.021 -1.753 -16.604 1.00 97.69 79 GLU A N 1
ATOM 637 C CA . GLU A 1 79 ? 1.652 -2.161 -16.940 1.00 97.69 79 GLU A CA 1
ATOM 638 C C . GLU A 1 79 ? 0.640 -1.578 -15.952 1.00 97.69 79 GLU A C 1
ATOM 640 O O . GLU A 1 79 ? -0.405 -1.077 -16.359 1.00 97.69 79 GLU A O 1
ATOM 645 N N . PHE A 1 80 ? 0.979 -1.521 -14.661 1.00 97.44 80 PHE A N 1
ATOM 646 C CA . PHE A 1 80 ? 0.083 -0.930 -13.671 1.00 97.44 80 PHE A CA 1
ATOM 647 C C . PHE A 1 80 ? -0.111 0.582 -13.880 1.00 97.44 80 PHE A C 1
ATOM 649 O O . PHE A 1 80 ? -1.218 1.091 -13.718 1.00 97.44 80 PHE A O 1
ATOM 656 N N . ARG A 1 81 ? 0.924 1.314 -14.322 1.00 97.56 81 ARG A N 1
ATOM 657 C CA . ARG A 1 81 ? 0.784 2.726 -14.733 1.00 97.56 81 ARG A CA 1
ATOM 658 C C . ARG A 1 81 ? -0.181 2.898 -15.907 1.00 97.56 81 ARG A C 1
ATOM 660 O O . ARG A 1 81 ? -0.967 3.844 -15.887 1.00 97.56 81 ARG A O 1
ATOM 667 N N . LYS A 1 82 ? -0.137 2.007 -16.906 1.00 97.88 82 LYS A N 1
ATOM 668 C CA . LYS A 1 82 ? -1.090 2.032 -18.031 1.00 97.88 82 LYS A CA 1
ATOM 669 C C . LYS A 1 82 ? -2.515 1.805 -17.538 1.00 97.88 82 LYS A C 1
ATOM 671 O O . LYS A 1 82 ? -3.387 2.594 -17.875 1.00 97.88 82 LYS A O 1
ATOM 676 N N . LEU A 1 83 ? -2.718 0.823 -16.658 1.00 96.38 83 LEU A N 1
ATOM 677 C CA . LEU A 1 83 ? -4.024 0.544 -16.058 1.00 96.38 83 LEU A CA 1
ATOM 678 C C . LEU A 1 83 ? -4.586 1.748 -15.285 1.00 96.38 83 LEU A C 1
ATOM 680 O O . LEU A 1 83 ? -5.773 2.052 -15.412 1.00 96.38 83 LEU A O 1
ATOM 684 N N . ILE A 1 84 ? -3.751 2.452 -14.507 1.00 96.25 84 ILE A N 1
ATOM 685 C CA . ILE A 1 84 ? -4.155 3.691 -13.818 1.00 96.25 84 ILE A CA 1
ATOM 686 C C . ILE A 1 84 ? -4.586 4.748 -14.840 1.00 96.25 84 ILE A C 1
ATOM 688 O O . ILE A 1 84 ? -5.645 5.353 -14.686 1.00 96.25 84 ILE A O 1
ATOM 692 N N . TYR A 1 85 ? -3.776 4.974 -15.878 1.00 97.12 85 TYR A N 1
ATOM 693 C CA . TYR A 1 85 ? -4.086 5.949 -16.922 1.00 97.12 85 TYR A CA 1
ATOM 694 C C . TYR A 1 85 ? -5.411 5.628 -17.620 1.00 97.12 85 TYR A C 1
ATOM 696 O O . TYR A 1 85 ? -6.263 6.508 -17.716 1.00 97.12 85 TYR A O 1
ATOM 704 N N . GLU A 1 86 ? -5.609 4.373 -18.030 1.00 96.38 86 GLU A N 1
ATOM 705 C CA . GLU A 1 86 ? -6.836 3.885 -18.667 1.00 96.38 86 GLU A CA 1
ATOM 706 C C . GLU A 1 86 ? -8.071 4.143 -17.799 1.00 96.38 86 GLU A C 1
ATOM 708 O O . GLU A 1 86 ? -9.044 4.707 -18.292 1.00 96.38 86 GLU A O 1
ATOM 713 N N . HIS A 1 87 ? -8.008 3.837 -16.498 1.00 94.19 87 HIS A N 1
ATOM 714 C CA . HIS A 1 87 ? -9.109 4.113 -15.567 1.00 94.19 87 HIS A CA 1
ATOM 715 C C . HIS A 1 87 ? -9.426 5.607 -15.437 1.00 94.19 87 HIS A C 1
ATOM 717 O O . HIS A 1 87 ? -10.593 5.984 -15.321 1.00 94.19 87 HIS A O 1
ATOM 723 N N . ILE A 1 88 ? -8.403 6.467 -15.438 1.00 95.19 88 ILE A N 1
ATOM 724 C CA . ILE A 1 88 ? -8.597 7.920 -15.352 1.00 95.19 88 ILE A CA 1
ATOM 725 C C . ILE A 1 88 ? -9.283 8.437 -16.619 1.00 95.19 88 ILE A C 1
ATOM 727 O O . ILE A 1 88 ? -10.215 9.232 -16.520 1.00 95.19 88 ILE A O 1
ATOM 731 N N . ILE A 1 89 ? -8.849 7.994 -17.803 1.00 96.75 89 ILE A N 1
ATOM 732 C CA . ILE A 1 89 ? -9.410 8.490 -19.067 1.00 96.75 89 ILE A CA 1
ATOM 733 C C . ILE A 1 89 ? -10.781 7.896 -19.395 1.00 96.75 89 ILE A C 1
ATOM 735 O O . ILE A 1 89 ? -11.565 8.569 -20.052 1.00 96.75 89 ILE A O 1
ATOM 739 N N . SER A 1 90 ? -11.088 6.676 -18.941 1.00 93.06 90 SER A N 1
ATOM 740 C CA . SER A 1 90 ? -12.387 6.031 -19.178 1.00 93.06 90 SER A CA 1
ATOM 741 C C . SER A 1 90 ? -13.499 6.533 -18.256 1.00 93.06 90 SER A C 1
ATOM 743 O O . SER A 1 90 ? -14.657 6.184 -18.456 1.00 93.06 90 SER A O 1
ATOM 745 N N . SER A 1 91 ? -13.142 7.273 -17.203 1.00 74.38 91 SER A N 1
ATOM 746 C CA . SER A 1 91 ? -14.084 7.823 -16.218 1.00 74.38 91 SER A CA 1
ATOM 747 C C . SER A 1 91 ? -14.530 9.259 -16.543 1.00 74.38 91 SER A C 1
ATOM 749 O O . SER A 1 91 ? -15.274 9.846 -15.757 1.00 74.38 91 SER A O 1
ATOM 751 N N . ASN A 1 92 ? -14.069 9.813 -17.671 1.00 50.75 92 ASN A N 1
ATOM 752 C CA . ASN A 1 92 ? -14.541 11.068 -18.271 1.00 50.75 92 ASN A CA 1
ATOM 753 C C . ASN A 1 92 ? -15.514 10.780 -19.417 1.00 50.75 92 ASN A C 1
ATOM 755 O O . ASN A 1 92 ? -16.391 11.639 -19.653 1.00 50.75 92 ASN A O 1
#

InterPro domains:
  IPR038765 Papain-like cysteine peptidase superfamily [SSF54001] (3-90)

Radius of gyration: 15.49 Å; chains: 1; bounding box: 32×22×42 Å

pL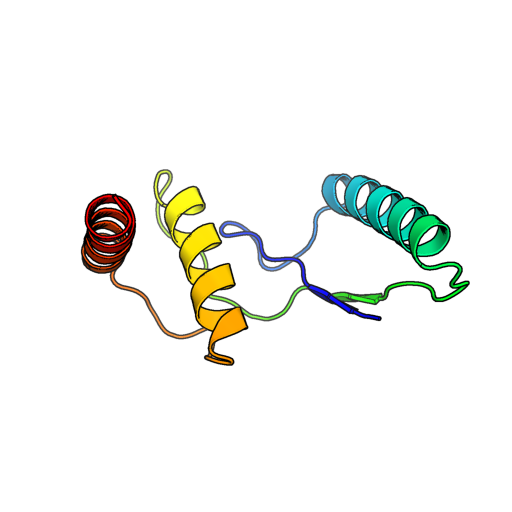DDT: mean 91.99, std 6.6, range [50.75, 97.88]

Foldseek 3Di:
DEDEDEFLADLDDDPVNVVVVQVVQVVVCVVVVHPDDYHYHRDDAHHDPDDPCRVLLVVVVVVCVVVVHDRHDDDDSVVSVVVVVCVVVVVD

Secondary structure (DSSP, 8-state):
-EEE--BTTBSS--HHHHHHHHHHHHHHHHHTT--PPPEEE-------SSSS-HHHHHHHHHHHHHTT--TTS---HHHHHHHHHHHHHHT-